Protein AF-A0A672V3F9-F1 (afdb_monomer_lite)

Foldseek 3Di:
DVLVVVLQVVLCVVVDPDPVSSVVSSVVSDPVNSVVVVVVVVVVVVVCPDPVNVVVCVVCVVVVVVVVVVVLLVLQQQWDKAFDPPPPDPQRKIKIWHAHPVNQKIFIAIDSDDDPDGDDSVVGDDIDRVCVVDPVVVVVSDVSVDPPPPPPPPD

Structure (mmCIF, N/CA/C/O backbone):
data_AF-A0A672V3F9-F1
#
_entry.id   AF-A0A672V3F9-F1
#
loop_
_atom_site.group_PDB
_atom_site.id
_atom_site.type_symbol
_atom_site.label_atom_id
_atom_site.label_alt_id
_atom_site.label_comp_id
_atom_site.label_asym_id
_atom_site.label_entity_id
_atom_site.label_seq_id
_atom_site.pdbx_PDB_ins_code
_atom_site.Cartn_x
_atom_site.Cartn_y
_atom_site.Cartn_z
_atom_site.occupancy
_atom_site.B_iso_or_equiv
_atom_site.auth_seq_id
_atom_site.auth_comp_id
_atom_site.auth_asym_id
_atom_site.auth_atom_id
_atom_site.pdbx_PDB_model_num
ATOM 1 N N . MET A 1 1 ? -3.257 -12.502 29.060 1.00 60.56 1 MET A N 1
ATOM 2 C CA . MET A 1 1 ? -2.088 -11.957 28.322 1.00 60.56 1 MET A CA 1
ATOM 3 C C . MET A 1 1 ? -2.409 -11.284 26.977 1.00 60.56 1 MET A C 1
ATOM 5 O O . MET A 1 1 ? -1.539 -10.602 26.452 1.00 60.56 1 MET A O 1
ATOM 9 N N . GLN A 1 2 ? -3.620 -11.400 26.413 1.00 79.81 2 GLN A N 1
ATOM 10 C CA . GLN A 1 2 ? -3.933 -10.863 25.074 1.00 79.81 2 GLN A CA 1
ATOM 11 C C . GLN A 1 2 ? -3.887 -9.326 24.976 1.00 79.81 2 GLN A C 1
ATOM 13 O O . GLN A 1 2 ? -3.399 -8.798 23.985 1.00 79.81 2 GLN A O 1
ATOM 18 N N . VAL A 1 3 ? -4.320 -8.609 26.021 1.00 82.12 3 VAL A N 1
ATOM 19 C CA . VAL A 1 3 ? -4.280 -7.133 26.064 1.00 82.12 3 VAL A CA 1
ATOM 20 C C . VAL A 1 3 ? -2.844 -6.603 26.067 1.00 82.12 3 VAL A C 1
ATOM 22 O O . VAL A 1 3 ? -2.540 -5.667 25.342 1.00 82.12 3 VAL A O 1
ATOM 25 N N . VAL A 1 4 ? -1.936 -7.259 26.797 1.00 85.31 4 VAL A N 1
ATOM 26 C CA . VAL A 1 4 ? -0.509 -6.890 26.830 1.00 85.31 4 VAL A CA 1
ATOM 27 C C . VAL A 1 4 ? 0.146 -7.092 25.467 1.00 85.31 4 VAL A C 1
ATOM 29 O O . VAL A 1 4 ? 0.889 -6.232 25.002 1.00 85.31 4 VAL A O 1
ATOM 32 N N . LYS A 1 5 ? -0.176 -8.199 24.784 1.00 86.62 5 LYS A N 1
ATOM 33 C CA . LYS A 1 5 ? 0.285 -8.431 23.410 1.00 86.62 5 LYS A CA 1
ATOM 34 C C . LYS A 1 5 ? -0.190 -7.317 22.473 1.00 86.62 5 LYS A C 1
ATOM 36 O O . LYS A 1 5 ? 0.595 -6.836 21.668 1.00 86.62 5 LYS A O 1
ATOM 41 N N . GLU A 1 6 ? -1.440 -6.881 22.598 1.00 86.19 6 GLU A N 1
ATOM 42 C CA . GLU A 1 6 ? -1.993 -5.799 21.781 1.00 86.19 6 GLU A CA 1
ATOM 43 C C . GLU A 1 6 ? -1.355 -4.436 22.084 1.00 86.19 6 GLU A C 1
ATOM 45 O O . GLU A 1 6 ? -1.017 -3.710 21.155 1.00 86.19 6 GLU A O 1
ATOM 50 N N . GLN A 1 7 ? -1.118 -4.115 23.359 1.00 87.88 7 GLN A N 1
ATOM 51 C CA . GLN A 1 7 ? -0.395 -2.904 23.763 1.00 87.88 7 GLN A CA 1
ATOM 52 C C . GLN A 1 7 ? 0.994 -2.852 23.119 1.00 87.88 7 GLN A C 1
ATOM 54 O O . GLN A 1 7 ? 1.370 -1.835 22.539 1.00 87.88 7 GLN A O 1
ATOM 59 N N . ILE A 1 8 ? 1.730 -3.966 23.173 1.00 89.25 8 ILE A N 1
ATOM 60 C CA . ILE A 1 8 ? 3.061 -4.082 22.572 1.00 89.25 8 ILE A CA 1
ATOM 61 C C . ILE A 1 8 ? 2.973 -3.968 21.048 1.00 89.25 8 ILE A C 1
ATOM 63 O O . ILE A 1 8 ? 3.687 -3.158 20.471 1.00 89.25 8 ILE A O 1
ATOM 67 N N . MET A 1 9 ? 2.083 -4.721 20.396 1.00 88.69 9 MET A N 1
ATOM 68 C CA . MET A 1 9 ? 1.906 -4.678 18.938 1.00 88.69 9 MET A CA 1
ATOM 69 C C . MET A 1 9 ? 1.588 -3.259 18.451 1.00 88.69 9 MET A C 1
ATOM 71 O O . MET A 1 9 ? 2.289 -2.748 17.582 1.00 88.69 9 MET A O 1
ATOM 75 N N . ARG A 1 10 ? 0.604 -2.582 19.063 1.00 86.25 10 ARG A N 1
ATOM 76 C CA . ARG A 1 10 ? 0.214 -1.208 18.698 1.00 86.25 10 ARG A CA 1
ATOM 77 C C . ARG A 1 10 ? 1.328 -0.191 18.973 1.00 86.25 10 ARG A C 1
ATOM 79 O O . ARG A 1 10 ? 1.495 0.754 18.205 1.00 86.25 10 ARG A O 1
ATOM 86 N N . ALA A 1 11 ? 2.108 -0.373 20.040 1.00 88.56 11 ALA A N 1
ATOM 87 C CA . ALA A 1 11 ? 3.275 0.466 20.313 1.00 88.56 11 ALA A CA 1
ATOM 88 C C . ALA A 1 11 ? 4.433 0.211 19.328 1.00 88.56 11 ALA A C 1
ATOM 90 O O . ALA A 1 11 ? 5.200 1.124 19.033 1.00 88.56 11 ALA A O 1
ATOM 91 N N . LEU A 1 12 ? 4.560 -1.004 18.790 1.00 88.81 12 LEU A N 1
ATOM 92 C CA . LEU A 1 12 ? 5.563 -1.340 17.778 1.00 88.81 12 LEU A CA 1
ATOM 93 C C . LEU A 1 12 ? 5.179 -0.856 16.374 1.00 88.81 12 LEU A C 1
ATOM 95 O O . LEU A 1 12 ? 6.072 -0.533 15.591 1.00 88.81 12 LEU A O 1
ATOM 99 N N . THR A 1 13 ? 3.886 -0.719 16.058 1.00 86.69 13 THR A N 1
ATOM 100 C CA . THR A 1 13 ? 3.421 -0.158 14.774 1.00 86.69 13 THR A CA 1
ATOM 101 C C . THR A 1 13 ? 3.975 1.245 14.519 1.00 86.69 13 THR A C 1
ATOM 103 O O . THR A 1 13 ? 4.237 1.606 13.374 1.00 86.69 13 THR A O 1
ATOM 106 N N . THR A 1 14 ? 4.234 2.029 15.572 1.00 83.88 14 THR A N 1
ATOM 107 C CA . THR A 1 14 ? 4.812 3.375 15.439 1.00 83.88 14 THR A CA 1
ATOM 108 C C . THR A 1 14 ? 6.321 3.383 15.181 1.00 83.88 14 THR A C 1
ATOM 110 O O . THR A 1 14 ? 6.893 4.465 15.115 1.00 83.88 14 THR A O 1
ATOM 113 N N . LYS A 1 15 ? 6.972 2.213 15.056 1.00 85.19 15 LYS A N 1
ATOM 114 C CA . LYS A 1 15 ? 8.421 2.049 14.824 1.00 85.19 15 LYS A CA 1
ATOM 115 C C . LYS A 1 15 ? 9.270 3.002 15.693 1.00 85.19 15 LYS A C 1
ATOM 117 O O . LYS A 1 15 ? 9.968 3.860 15.153 1.00 85.19 15 LYS A O 1
ATOM 122 N N . PRO A 1 16 ? 9.185 2.895 17.034 1.00 86.38 16 PRO A N 1
ATOM 123 C CA . PRO A 1 16 ? 9.878 3.812 17.938 1.00 86.38 16 PRO A CA 1
ATOM 124 C C . PRO A 1 16 ? 11.396 3.749 17.728 1.00 86.38 16 PRO A C 1
ATOM 126 O O . PRO A 1 16 ? 11.967 2.663 17.635 1.00 86.38 16 PRO A O 1
ATOM 129 N N . SER A 1 17 ? 12.054 4.910 17.688 1.00 87.38 17 SER A N 1
ATOM 130 C CA . SER A 1 17 ? 13.506 5.002 17.478 1.00 87.38 17 SER A CA 1
ATOM 131 C C . SER A 1 17 ? 14.317 4.880 18.772 1.00 87.38 17 SER A C 1
ATOM 133 O O . SER A 1 17 ? 15.541 4.775 18.725 1.00 87.38 17 SER A O 1
ATOM 135 N N . SER A 1 18 ? 13.651 4.855 19.932 1.00 91.69 18 SER A N 1
ATOM 136 C CA . SER A 1 18 ? 14.274 4.615 21.235 1.00 91.69 18 SER A CA 1
ATOM 137 C C . SER A 1 18 ? 13.357 3.855 22.198 1.00 91.69 18 SER A C 1
ATOM 139 O O . SER A 1 18 ? 12.128 3.858 22.070 1.00 91.69 18 SER A O 1
ATOM 141 N N . LEU A 1 19 ? 13.960 3.231 23.215 1.00 89.75 19 LEU A N 1
ATOM 142 C CA . LEU A 1 19 ? 13.213 2.551 24.277 1.00 89.75 19 LEU A CA 1
ATOM 143 C C . LEU A 1 19 ? 12.351 3.518 25.098 1.00 89.75 19 LEU A C 1
ATOM 145 O O . LEU A 1 19 ? 11.290 3.121 25.573 1.00 89.75 19 LEU A O 1
ATOM 149 N N . ASP A 1 20 ? 12.761 4.776 25.248 1.00 89.94 20 ASP A N 1
ATOM 150 C CA . ASP A 1 20 ? 11.991 5.762 26.012 1.00 89.94 20 ASP A CA 1
ATOM 151 C C . ASP A 1 20 ? 10.738 6.219 25.262 1.00 89.94 20 ASP A C 1
ATOM 153 O O . ASP A 1 20 ? 9.671 6.338 25.867 1.00 89.94 20 ASP A O 1
ATOM 157 N N . GLN A 1 21 ? 10.814 6.362 23.933 1.00 88.69 21 GLN A N 1
ATOM 158 C CA . GLN A 1 21 ? 9.626 6.585 23.101 1.00 88.69 21 GLN A CA 1
ATOM 159 C C . GLN A 1 21 ? 8.655 5.406 23.193 1.00 88.69 21 GLN A C 1
ATOM 161 O O . GLN A 1 21 ? 7.447 5.601 23.332 1.00 88.69 21 GLN A O 1
ATOM 166 N N . PHE A 1 22 ? 9.178 4.177 23.171 1.00 90.62 22 PHE A N 1
ATOM 167 C CA . PHE A 1 22 ? 8.362 2.976 23.326 1.00 90.62 22 PHE A CA 1
ATOM 168 C C . PHE A 1 22 ? 7.676 2.920 24.699 1.00 90.62 22 PHE A C 1
ATOM 170 O O . PHE A 1 22 ? 6.467 2.702 24.774 1.00 90.62 22 PHE A O 1
ATOM 177 N N . LYS A 1 23 ? 8.410 3.190 25.787 1.00 89.56 23 LYS A N 1
ATOM 178 C CA . LYS A 1 23 ? 7.853 3.254 27.149 1.00 89.56 23 LYS A CA 1
ATOM 179 C C . LYS A 1 23 ? 6.783 4.334 27.279 1.00 89.56 23 LYS A C 1
ATOM 181 O O . L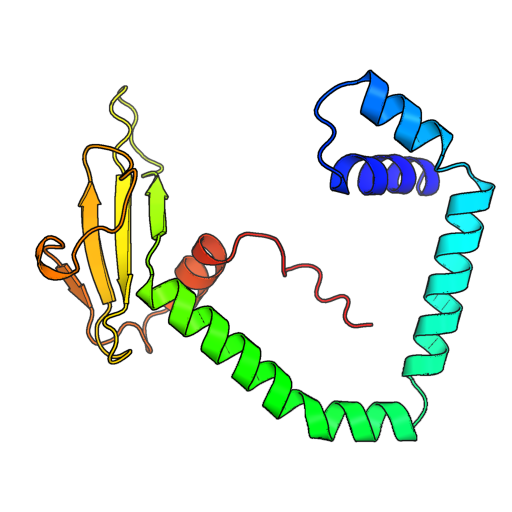YS A 1 23 ? 5.714 4.054 27.813 1.00 89.56 23 LYS A O 1
ATOM 186 N N . SER A 1 24 ? 7.040 5.534 26.756 1.00 88.62 24 SER A N 1
ATOM 187 C CA . SER A 1 24 ? 6.059 6.624 26.743 1.00 88.62 24 SER A CA 1
ATOM 188 C C . SER A 1 24 ? 4.791 6.223 25.980 1.00 88.62 24 SER A C 1
ATOM 190 O O . SER A 1 24 ? 3.673 6.469 26.435 1.00 88.62 24 SER A O 1
ATOM 192 N N . LYS A 1 25 ? 4.930 5.518 24.849 1.00 87.38 25 LYS A N 1
ATOM 193 C CA . LYS A 1 25 ? 3.776 5.024 24.092 1.00 87.38 25 LYS A CA 1
ATOM 194 C C . LYS A 1 25 ? 2.993 3.947 24.846 1.00 87.38 25 LYS A C 1
ATOM 196 O O . LYS A 1 25 ? 1.766 3.996 24.841 1.00 87.38 25 LYS A O 1
ATOM 201 N N . LEU A 1 26 ? 3.676 3.025 25.524 1.00 88.38 26 LEU A N 1
ATOM 202 C CA . LEU A 1 26 ? 3.036 2.009 26.365 1.00 88.38 26 LEU A CA 1
ATOM 203 C C . LEU A 1 26 ? 2.282 2.620 27.550 1.00 88.38 26 LEU A C 1
ATOM 205 O O . LEU A 1 26 ? 1.194 2.154 27.871 1.00 88.38 26 LEU A O 1
ATOM 209 N N . GLN A 1 27 ? 2.817 3.679 28.163 1.00 87.12 27 GLN A N 1
ATOM 210 C CA . GLN A 1 27 ? 2.134 4.405 29.241 1.00 87.12 27 GLN A CA 1
ATOM 211 C C . GLN A 1 27 ? 0.817 5.034 28.765 1.00 87.12 27 GLN A C 1
ATOM 213 O O . GLN A 1 27 ? -0.175 5.000 29.487 1.00 87.12 27 GLN A O 1
ATOM 218 N N . ASN A 1 28 ? 0.793 5.544 27.531 1.00 85.50 28 ASN A N 1
ATOM 219 C CA . ASN A 1 28 ? -0.409 6.110 26.914 1.00 85.50 28 ASN A CA 1
ATOM 220 C C . ASN A 1 28 ? -1.418 5.046 26.439 1.00 85.50 28 ASN A C 1
ATOM 222 O O . ASN A 1 28 ? -2.586 5.357 26.225 1.00 85.50 28 ASN A O 1
ATOM 226 N N . LEU A 1 29 ? -0.996 3.789 26.272 1.00 87.12 29 LEU A N 1
ATOM 227 C CA . LEU A 1 29 ? -1.864 2.656 25.939 1.00 87.12 29 LEU A CA 1
ATOM 228 C C . LEU A 1 29 ? -2.298 1.929 27.213 1.00 87.12 29 LEU A C 1
ATOM 230 O O . LEU A 1 29 ? -2.075 0.728 27.368 1.00 87.12 29 LEU A O 1
ATOM 234 N N . SER A 1 30 ? -2.910 2.663 28.142 1.00 86.31 30 SER A N 1
ATOM 235 C CA . SER A 1 30 ? -3.437 2.097 29.383 1.00 86.31 30 SER A CA 1
ATOM 236 C C . SER A 1 30 ? -4.501 1.021 29.105 1.00 86.31 30 SER A C 1
ATOM 238 O O . SER A 1 30 ? -5.079 0.941 28.018 1.00 86.31 30 SER A O 1
ATOM 240 N N . TYR A 1 31 ? -4.792 0.177 30.099 1.00 85.62 31 TYR A N 1
ATOM 241 C CA . TYR A 1 31 ? -5.827 -0.854 29.965 1.00 85.62 31 TYR A CA 1
ATOM 242 C C . TYR A 1 31 ? -7.191 -0.256 29.577 1.00 85.62 31 TYR A C 1
ATOM 244 O O . TYR A 1 31 ? -7.883 -0.799 28.716 1.00 85.62 31 TYR A O 1
ATOM 252 N N . THR A 1 32 ? -7.558 0.889 30.162 1.00 87.12 32 THR A N 1
ATOM 253 C CA . THR A 1 32 ? -8.809 1.592 29.844 1.00 87.12 32 THR A CA 1
ATOM 254 C C . THR A 1 32 ? -8.811 2.132 28.424 1.00 87.12 32 THR A C 1
ATOM 256 O O . THR A 1 32 ? -9.840 2.078 27.754 1.00 87.12 32 THR A O 1
ATOM 259 N N . GLU A 1 33 ? -7.664 2.594 27.935 1.00 88.38 33 GLU A N 1
ATOM 260 C CA . GLU A 1 33 ? -7.550 3.128 26.583 1.00 88.38 33 GLU A CA 1
ATOM 261 C C . GLU A 1 33 ? -7.662 2.009 25.548 1.00 88.38 33 GLU A C 1
ATOM 263 O O . GLU A 1 33 ? -8.387 2.169 24.569 1.00 88.38 33 GLU A O 1
ATOM 268 N N . ILE A 1 34 ? -7.072 0.836 25.802 1.00 88.00 34 ILE A N 1
ATOM 269 C CA . ILE A 1 34 ? -7.266 -0.342 24.943 1.00 88.00 34 ILE A CA 1
ATOM 270 C C . ILE A 1 34 ? -8.738 -0.771 24.907 1.00 88.00 34 ILE A C 1
ATOM 272 O O . ILE A 1 34 ? -9.259 -1.093 23.840 1.00 88.00 34 ILE A O 1
ATOM 276 N N . LEU A 1 35 ? -9.438 -0.754 26.044 1.00 88.38 35 LEU A N 1
ATOM 277 C CA . LEU A 1 35 ? -10.865 -1.086 26.070 1.00 88.38 35 LEU A CA 1
ATOM 278 C C . LEU A 1 35 ? -11.716 -0.075 25.291 1.00 88.38 35 LEU A C 1
ATOM 280 O O . LEU A 1 35 ? -12.584 -0.495 24.525 1.00 88.38 35 LEU A O 1
ATOM 284 N N . LYS A 1 36 ? -11.447 1.230 25.437 1.00 89.69 36 LYS A N 1
ATOM 285 C CA . LYS A 1 36 ? -12.124 2.287 24.665 1.00 89.69 36 LYS A CA 1
ATOM 286 C C . LYS A 1 36 ? -11.898 2.118 23.167 1.00 89.69 36 LYS A C 1
ATOM 288 O O . LYS A 1 36 ? -12.846 2.218 22.398 1.00 89.69 36 LYS A O 1
ATOM 293 N N . ILE A 1 37 ? -10.663 1.823 22.763 1.00 87.12 37 ILE A N 1
ATOM 294 C CA . ILE A 1 37 ? -10.315 1.586 21.361 1.00 87.12 37 ILE A CA 1
ATOM 295 C C . ILE A 1 37 ? -11.093 0.386 20.815 1.00 87.12 37 ILE A C 1
ATOM 297 O O . ILE A 1 37 ? -11.796 0.535 19.825 1.00 87.12 37 ILE A O 1
ATOM 301 N N . ARG A 1 38 ? -11.078 -0.762 21.503 1.00 88.31 38 ARG A N 1
ATOM 302 C CA . ARG A 1 38 ? -11.837 -1.956 21.085 1.00 88.31 38 ARG A CA 1
ATOM 303 C C . ARG A 1 38 ? -13.347 -1.721 21.027 1.00 88.31 38 ARG A C 1
ATOM 305 O O . ARG A 1 38 ? -14.049 -2.327 20.224 1.00 88.31 38 ARG A O 1
ATOM 312 N N . GLN A 1 39 ? -13.885 -0.906 21.933 1.00 86.44 39 GLN A N 1
ATOM 313 C CA . GLN A 1 39 ? -15.302 -0.550 21.916 1.00 86.44 39 GLN A CA 1
ATOM 314 C C . GLN A 1 39 ? -15.635 0.348 20.721 1.00 86.44 39 GLN A C 1
ATOM 316 O O . GLN A 1 39 ? -16.609 0.075 20.031 1.00 86.44 39 GLN A O 1
ATOM 321 N N . SER A 1 40 ? -14.805 1.358 20.460 1.00 86.69 40 SER A N 1
ATOM 322 C CA . SER A 1 40 ? -14.926 2.235 19.293 1.00 86.69 40 SER A CA 1
ATOM 323 C C . SER A 1 40 ? -14.806 1.456 17.979 1.00 86.69 40 SER A C 1
ATOM 325 O O . SER A 1 40 ? -15.626 1.633 17.086 1.00 86.69 40 SER A O 1
ATOM 327 N N . GLU A 1 41 ? -13.848 0.527 17.887 1.00 85.44 41 GLU A N 1
ATOM 328 C CA . GLU A 1 41 ? -13.670 -0.362 16.732 1.00 85.44 41 GLU A CA 1
ATOM 329 C C . GLU A 1 41 ? -14.935 -1.196 16.470 1.00 85.44 41 GLU A C 1
ATOM 331 O O . GLU A 1 41 ? -15.404 -1.229 15.338 1.00 85.44 41 GLU A O 1
ATOM 336 N N . ARG A 1 42 ? -15.553 -1.778 17.511 1.00 82.94 42 ARG A N 1
ATOM 337 C CA . ARG A 1 42 ? -16.819 -2.523 17.372 1.00 82.94 42 ARG A CA 1
ATOM 338 C C . ARG A 1 42 ? -17.993 -1.645 16.939 1.00 82.94 42 ARG A C 1
ATOM 340 O O . ARG A 1 42 ? -18.739 -2.048 16.057 1.00 82.94 42 ARG A O 1
ATOM 347 N N . MET A 1 43 ? -18.149 -0.464 17.540 1.00 79.50 43 MET A N 1
ATOM 348 C CA . MET A 1 43 ? -19.241 0.454 17.187 1.00 79.50 43 MET A CA 1
ATOM 349 C C . MET A 1 43 ? -19.122 0.936 15.740 1.00 79.50 43 MET A C 1
ATOM 351 O O . MET A 1 43 ? -20.082 0.848 14.984 1.00 79.50 43 MET A O 1
ATOM 355 N N . ASN A 1 44 ? -17.923 1.361 15.333 1.00 78.88 44 ASN A N 1
ATOM 356 C CA . ASN A 1 44 ? -17.669 1.765 13.954 1.00 78.88 44 ASN A CA 1
ATOM 357 C C . ASN A 1 44 ? -17.948 0.614 12.985 1.00 78.88 44 ASN A C 1
ATOM 359 O O . ASN A 1 44 ? -18.565 0.822 11.945 1.00 78.88 44 ASN A O 1
ATOM 363 N N . GLN A 1 45 ? -17.519 -0.603 13.327 1.00 75.25 45 GLN A N 1
ATOM 364 C CA . GLN A 1 45 ? -17.729 -1.768 12.482 1.00 75.25 45 GLN A CA 1
ATOM 365 C C . GLN A 1 45 ? -19.217 -2.062 12.259 1.00 75.25 45 GLN A C 1
ATOM 367 O O . GLN A 1 45 ? -19.603 -2.311 11.121 1.00 75.25 45 GLN A O 1
ATOM 372 N N . GLU A 1 46 ? -20.052 -1.988 13.302 1.00 73.81 46 GLU A N 1
ATOM 373 C CA . GLU A 1 46 ? -21.510 -2.158 13.195 1.00 73.81 46 GLU A CA 1
ATOM 374 C C . GLU A 1 46 ? -22.159 -1.092 12.297 1.00 73.81 46 GLU A C 1
ATOM 376 O O . GLU A 1 46 ? -22.986 -1.434 11.447 1.00 73.81 46 GLU A O 1
ATOM 381 N N . ASP A 1 47 ? -21.732 0.171 12.399 1.00 72.69 47 ASP A N 1
ATOM 382 C CA . ASP A 1 47 ? -22.236 1.258 11.551 1.00 72.69 47 ASP A CA 1
ATOM 383 C C . ASP A 1 47 ? -21.934 1.004 10.061 1.00 72.69 47 ASP A C 1
ATOM 385 O O . ASP A 1 47 ? -22.808 1.175 9.200 1.00 72.69 47 ASP A O 1
ATOM 389 N N . PHE A 1 48 ? -20.736 0.496 9.742 1.00 70.88 48 PHE A N 1
ATOM 390 C CA . PHE A 1 48 ? -20.337 0.158 8.370 1.00 70.88 48 PHE A CA 1
ATOM 391 C C . PHE A 1 48 ? -21.089 -1.039 7.758 1.00 70.88 48 PHE A C 1
ATOM 393 O O . PHE A 1 48 ? -20.991 -1.239 6.543 1.00 70.88 48 PHE A O 1
ATOM 400 N N . GLN A 1 49 ? -21.851 -1.807 8.548 1.00 76.69 49 GLN A N 1
ATOM 401 C CA . GLN A 1 49 ? -22.687 -2.916 8.057 1.00 76.69 49 GLN A CA 1
ATOM 402 C C . GLN A 1 49 ? -24.118 -2.496 7.691 1.00 76.69 49 GLN A C 1
ATOM 404 O O . GLN A 1 49 ? -24.921 -3.326 7.258 1.00 76.69 49 GLN A O 1
ATOM 409 N N . SER A 1 50 ? -24.481 -1.222 7.858 1.00 83.94 50 SER A N 1
ATOM 410 C CA . SER A 1 50 ? -25.808 -0.755 7.456 1.00 83.94 50 SER A CA 1
ATOM 411 C C . SER A 1 50 ? -26.010 -0.864 5.934 1.00 83.94 50 SER A C 1
ATOM 413 O O . SER A 1 50 ? -25.109 -0.585 5.140 1.00 83.94 50 SER A O 1
ATOM 415 N N . ARG A 1 51 ? -27.219 -1.265 5.505 1.00 81.25 51 ARG A N 1
ATOM 416 C CA . ARG A 1 51 ? -27.540 -1.505 4.080 1.00 81.25 51 ARG A CA 1
ATOM 417 C C . ARG A 1 51 ? -27.161 -0.342 3.148 1.00 81.25 51 ARG A C 1
ATOM 419 O O . ARG A 1 51 ? -26.513 -0.612 2.142 1.00 81.25 51 ARG A O 1
ATOM 426 N N . PRO A 1 52 ? -27.468 0.932 3.470 1.00 84.69 52 PRO A N 1
ATOM 427 C CA . PRO A 1 52 ? -27.109 2.048 2.593 1.00 84.69 52 PRO A CA 1
ATOM 428 C C . PRO A 1 52 ? -25.594 2.226 2.435 1.00 84.69 52 PRO A C 1
ATOM 430 O O . PRO A 1 52 ? -25.123 2.615 1.368 1.00 84.69 52 PRO A O 1
ATOM 433 N N . ILE A 1 53 ? -24.820 1.927 3.484 1.00 84.81 53 ILE A N 1
ATOM 434 C CA . ILE A 1 53 ? -23.358 2.020 3.451 1.00 84.81 53 ILE A CA 1
ATOM 435 C C . ILE A 1 53 ? -22.770 0.881 2.616 1.00 84.81 53 ILE A C 1
ATOM 437 O O . ILE A 1 53 ? -21.873 1.124 1.812 1.00 84.81 53 ILE A O 1
ATOM 441 N N . LEU A 1 54 ? -23.296 -0.340 2.741 1.00 86.12 54 LEU A N 1
ATOM 442 C CA . LEU A 1 54 ? -22.860 -1.480 1.931 1.00 86.12 54 LEU A CA 1
ATOM 443 C C . LEU A 1 54 ? -23.136 -1.272 0.435 1.00 86.12 54 LEU A C 1
ATOM 445 O O . LEU A 1 54 ? -22.238 -1.473 -0.380 1.00 86.12 54 LEU A O 1
ATOM 449 N N . GLU A 1 55 ? -24.329 -0.794 0.077 1.00 88.31 55 GLU A N 1
ATOM 450 C CA . GLU A 1 55 ? -24.683 -0.477 -1.316 1.00 88.31 55 GLU A CA 1
ATOM 451 C C . GLU A 1 55 ? -23.781 0.615 -1.909 1.00 88.31 55 GLU A C 1
ATOM 453 O O . GLU A 1 55 ? -23.408 0.569 -3.084 1.00 88.31 55 GLU A O 1
ATOM 458 N N . LEU A 1 56 ? -23.409 1.610 -1.099 1.00 88.88 56 LEU A N 1
ATOM 459 C CA . LEU A 1 56 ? -22.482 2.654 -1.518 1.00 88.88 56 LEU A CA 1
ATOM 460 C C . LEU A 1 56 ? -21.057 2.108 -1.685 1.00 88.88 56 LEU A C 1
ATOM 462 O O . LEU A 1 56 ? -20.393 2.436 -2.669 1.00 88.88 56 LEU A O 1
ATOM 466 N N . LYS A 1 57 ? -20.601 1.246 -0.765 1.00 86.56 57 LYS A N 1
ATOM 467 C CA . LYS A 1 57 ? -19.301 0.569 -0.875 1.00 86.56 57 LYS A CA 1
ATOM 468 C C . LYS A 1 57 ? -19.222 -0.237 -2.164 1.00 86.56 57 LYS A C 1
ATOM 470 O O . LYS A 1 57 ? -18.240 -0.084 -2.874 1.00 86.56 57 LYS A O 1
ATOM 475 N N . GLU A 1 58 ? -20.246 -1.015 -2.509 1.00 87.88 58 GLU A N 1
ATOM 476 C CA . GLU A 1 58 ? -20.257 -1.828 -3.734 1.00 87.88 58 GLU A CA 1
ATOM 477 C C . GLU A 1 58 ? -20.140 -0.972 -5.007 1.00 87.88 58 GLU A C 1
ATOM 479 O O . GLU A 1 58 ? -19.402 -1.318 -5.929 1.00 87.88 58 GLU A O 1
ATOM 484 N N . LYS A 1 59 ? -20.796 0.195 -5.035 1.00 91.44 59 LYS A N 1
ATOM 485 C CA . LYS A 1 59 ? -20.721 1.127 -6.172 1.00 91.44 59 LYS A CA 1
ATOM 486 C C . LYS A 1 59 ? -19.351 1.788 -6.325 1.00 91.44 59 LYS A C 1
ATOM 488 O O . LYS A 1 59 ? -18.900 1.975 -7.451 1.00 91.44 59 LYS A O 1
ATOM 493 N N . ILE A 1 60 ? -18.704 2.152 -5.217 1.00 90.12 60 ILE A N 1
ATOM 494 C CA . ILE A 1 60 ? -17.425 2.889 -5.219 1.00 90.12 60 ILE A CA 1
ATOM 495 C C . ILE A 1 60 ? -16.216 1.934 -5.258 1.00 90.12 60 ILE A C 1
ATOM 497 O O . ILE A 1 60 ? -15.141 2.290 -5.738 1.00 90.12 60 ILE A O 1
ATOM 501 N N . GLN A 1 61 ? -16.376 0.690 -4.800 1.00 87.31 61 GLN A N 1
ATOM 502 C CA . GLN A 1 61 ? -15.331 -0.334 -4.789 1.00 87.31 61 GLN A CA 1
ATOM 503 C C . GLN A 1 61 ? -14.583 -0.501 -6.124 1.00 87.31 61 GLN A C 1
ATOM 505 O O . GLN A 1 61 ? -13.351 -0.536 -6.074 1.00 87.31 61 GLN A O 1
ATOM 510 N N . PRO A 1 62 ? -15.230 -0.583 -7.307 1.00 86.81 62 PRO A N 1
ATOM 511 C CA . PRO A 1 62 ? -14.494 -0.704 -8.566 1.00 86.81 62 PRO A CA 1
ATOM 512 C C . PRO A 1 62 ? -13.604 0.513 -8.854 1.00 86.81 62 PRO A C 1
ATOM 514 O O . PRO A 1 62 ? -12.495 0.345 -9.356 1.00 86.81 62 PRO A O 1
ATOM 517 N N . GLU A 1 63 ? -14.044 1.720 -8.493 1.00 90.38 63 GLU A N 1
ATOM 518 C CA . GLU A 1 63 ? -13.260 2.947 -8.659 1.00 90.38 63 GLU A CA 1
ATOM 519 C C . GLU A 1 63 ? -12.042 2.957 -7.727 1.00 90.38 63 GLU A C 1
ATOM 521 O O . GLU A 1 63 ? -10.924 3.213 -8.173 1.00 90.38 63 GLU A O 1
ATOM 526 N N . ILE A 1 64 ? -12.222 2.584 -6.455 1.00 85.00 64 ILE A N 1
ATOM 527 C CA . ILE A 1 64 ? -11.117 2.453 -5.490 1.00 85.00 64 ILE A CA 1
ATOM 528 C C . ILE A 1 64 ? -10.094 1.421 -5.973 1.00 85.00 64 ILE A C 1
ATOM 530 O O . ILE A 1 64 ? -8.889 1.668 -5.919 1.00 85.00 64 ILE A O 1
ATOM 534 N N . LEU A 1 65 ? -10.555 0.265 -6.457 1.00 79.88 65 LEU A N 1
ATOM 535 C CA . LEU A 1 65 ? -9.669 -0.775 -6.978 1.00 79.88 65 LEU A CA 1
ATOM 536 C C . LEU A 1 65 ? -8.902 -0.303 -8.216 1.00 79.88 65 LEU A C 1
ATOM 538 O O . LEU A 1 65 ? -7.713 -0.605 -8.340 1.00 79.88 65 LEU A O 1
ATOM 542 N N . GLU A 1 66 ? -9.539 0.459 -9.107 1.00 81.00 66 GLU A N 1
ATOM 543 C CA . GLU A 1 66 ? -8.856 1.024 -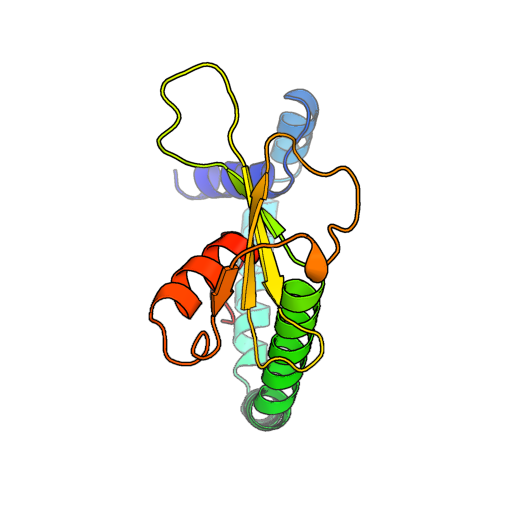10.271 1.00 81.00 66 GLU A CA 1
ATOM 544 C C . GLU A 1 66 ? -7.829 2.086 -9.859 1.00 81.00 66 GLU A C 1
ATOM 546 O O . GLU A 1 66 ? -6.714 2.071 -10.375 1.00 81.00 66 GLU A O 1
ATOM 551 N N . LEU A 1 67 ? -8.131 2.936 -8.874 1.00 85.75 67 LEU A N 1
ATOM 552 C CA . LEU A 1 67 ? -7.171 3.899 -8.320 1.00 85.75 67 LEU A CA 1
ATOM 553 C C . LEU A 1 67 ? -5.961 3.202 -7.689 1.00 85.75 67 LEU A C 1
ATOM 555 O O . LEU A 1 67 ? -4.818 3.577 -7.958 1.00 85.75 67 LEU A O 1
ATOM 559 N N . ILE A 1 68 ? -6.186 2.143 -6.902 1.00 83.31 68 ILE A N 1
ATOM 560 C CA . ILE A 1 68 ? -5.102 1.319 -6.348 1.00 83.31 68 ILE A CA 1
ATOM 561 C C . ILE A 1 68 ? -4.276 0.723 -7.488 1.00 83.31 68 ILE A C 1
ATOM 563 O O . ILE A 1 68 ? -3.049 0.769 -7.467 1.00 83.31 68 ILE A O 1
ATOM 567 N N . LYS A 1 69 ? -4.922 0.176 -8.518 1.00 81.94 69 LYS A N 1
ATOM 568 C CA . LYS A 1 69 ? -4.229 -0.391 -9.677 1.00 81.94 69 LYS A CA 1
ATOM 569 C C . LYS A 1 69 ? -3.397 0.657 -10.419 1.00 81.94 69 LYS A C 1
ATOM 571 O O . LYS A 1 69 ? -2.257 0.360 -10.769 1.00 81.94 69 LYS A O 1
ATOM 576 N N . GLN A 1 70 ? -3.917 1.867 -10.619 1.00 83.00 70 GLN A N 1
ATOM 577 C CA . GLN A 1 70 ? -3.184 2.980 -11.227 1.00 83.00 70 GLN A CA 1
ATOM 578 C C . GLN A 1 70 ? -1.962 3.367 -10.394 1.00 83.00 70 GLN A C 1
ATOM 580 O O . GLN A 1 70 ? -0.856 3.434 -10.926 1.00 83.00 70 GLN A O 1
ATOM 585 N N . GLN A 1 71 ? -2.129 3.531 -9.080 1.00 86.81 71 GLN A N 1
ATOM 586 C CA . GLN A 1 71 ? -1.019 3.815 -8.172 1.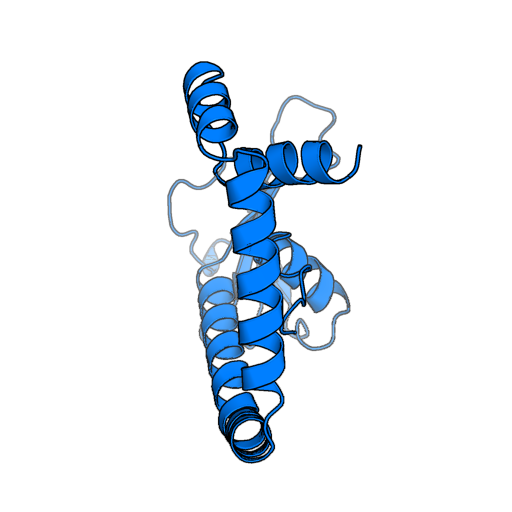00 86.81 71 GLN A CA 1
ATOM 587 C C . GLN A 1 71 ? 0.062 2.723 -8.244 1.00 86.81 71 GLN A C 1
ATOM 589 O O . GLN A 1 71 ? 1.254 3.023 -8.319 1.00 86.81 71 GLN A O 1
ATOM 594 N N . ARG A 1 72 ? -0.342 1.447 -8.260 1.00 82.44 72 ARG A N 1
ATOM 595 C CA . ARG A 1 72 ? 0.587 0.311 -8.353 1.00 82.44 72 ARG A CA 1
ATOM 596 C C . ARG A 1 72 ? 1.320 0.277 -9.687 1.00 82.44 72 ARG A C 1
ATOM 598 O O . ARG A 1 72 ? 2.520 0.030 -9.697 1.00 82.44 72 ARG A O 1
ATOM 605 N N . LEU A 1 73 ? 0.633 0.546 -10.797 1.00 82.62 73 LEU A N 1
ATOM 606 C CA . LEU A 1 73 ? 1.267 0.658 -12.112 1.00 82.62 73 LEU A CA 1
ATOM 607 C C . LEU A 1 73 ? 2.289 1.795 -12.144 1.00 82.62 73 LEU A C 1
ATOM 609 O O . LEU A 1 73 ? 3.402 1.571 -12.609 1.00 82.62 73 LEU A O 1
ATOM 613 N N . ASN A 1 74 ? 1.962 2.959 -11.579 1.00 85.56 74 ASN A N 1
ATOM 614 C CA . ASN A 1 74 ? 2.895 4.084 -11.497 1.00 85.56 74 ASN A CA 1
ATOM 615 C C . ASN A 1 74 ? 4.152 3.709 -10.703 1.00 85.56 74 ASN A C 1
ATOM 617 O O . ASN A 1 74 ? 5.261 3.907 -11.186 1.00 85.56 74 ASN A O 1
ATOM 621 N N . ARG A 1 75 ? 3.991 3.049 -9.550 1.00 84.00 75 ARG A N 1
ATOM 622 C CA . ARG A 1 75 ? 5.122 2.564 -8.745 1.00 84.00 75 ARG A CA 1
ATOM 623 C C . ARG A 1 75 ? 5.968 1.513 -9.470 1.00 84.00 75 ARG A C 1
ATOM 625 O O . ARG A 1 75 ? 7.185 1.480 -9.325 1.00 84.00 75 ARG A O 1
ATOM 632 N N . LEU A 1 76 ? 5.340 0.649 -10.268 1.00 83.50 76 LEU A N 1
ATOM 633 C CA . LEU A 1 76 ? 6.069 -0.286 -11.125 1.00 83.50 76 LEU A CA 1
ATOM 634 C C . LEU A 1 76 ? 6.864 0.451 -12.209 1.00 83.50 76 LEU A C 1
ATOM 636 O O . LEU A 1 76 ? 7.974 0.028 -12.520 1.00 83.50 76 LEU A O 1
ATOM 640 N N . VAL A 1 77 ? 6.319 1.529 -12.782 1.00 84.94 77 VAL A N 1
ATOM 641 C CA . VAL A 1 77 ? 7.003 2.362 -13.787 1.00 84.94 77 VAL A CA 1
ATOM 642 C C . VAL A 1 77 ? 8.188 3.122 -13.188 1.00 84.94 77 VAL A C 1
ATOM 644 O O . VAL A 1 77 ? 9.235 3.192 -13.835 1.00 84.94 77 VAL A O 1
ATOM 647 N N . GLU A 1 78 ? 8.044 3.631 -11.960 1.00 84.44 78 GLU A N 1
ATOM 648 C CA . GLU A 1 78 ? 9.135 4.222 -11.167 1.00 84.44 78 GLU A CA 1
ATOM 649 C C . GLU A 1 78 ? 10.267 3.215 -10.925 1.00 84.44 78 GLU A C 1
ATOM 651 O O . GLU A 1 78 ? 11.437 3.563 -11.053 1.00 84.44 78 GLU A O 1
ATOM 656 N N . GLY A 1 79 ? 9.917 1.955 -10.645 1.00 83.94 79 GLY A N 1
ATOM 657 C CA . GLY A 1 79 ? 10.856 0.849 -10.485 1.00 83.94 79 GLY A CA 1
ATOM 658 C C . GLY A 1 79 ? 11.448 0.716 -9.084 1.00 83.94 79 GLY A C 1
ATOM 659 O O . GLY A 1 79 ? 11.482 1.652 -8.288 1.00 83.94 79 GLY A O 1
ATOM 660 N N . THR A 1 80 ? 11.930 -0.482 -8.766 1.00 83.50 80 THR A N 1
ATOM 661 C CA . THR A 1 80 ? 12.436 -0.831 -7.433 1.00 83.50 80 THR A CA 1
ATOM 662 C C . THR A 1 80 ? 13.728 -1.630 -7.495 1.00 83.50 80 THR A C 1
ATOM 664 O O . THR A 1 80 ? 13.939 -2.457 -8.384 1.00 83.50 80 THR A O 1
ATOM 667 N N . CYS A 1 81 ? 14.577 -1.400 -6.494 1.00 79.25 81 CYS A N 1
ATOM 668 C CA . CYS A 1 81 ? 15.817 -2.130 -6.280 1.00 79.25 81 CYS A CA 1
ATOM 669 C C . CYS A 1 81 ? 15.595 -3.280 -5.290 1.00 79.25 81 CYS A C 1
ATOM 671 O O . CYS A 1 81 ? 15.048 -3.078 -4.206 1.00 79.25 81 CYS A O 1
ATOM 673 N N . PHE A 1 82 ? 16.054 -4.472 -5.648 1.00 79.31 82 PHE A N 1
ATOM 674 C CA . PHE A 1 82 ? 15.938 -5.687 -4.855 1.00 79.31 82 PHE A CA 1
ATOM 675 C C . PHE A 1 82 ? 17.317 -6.233 -4.507 1.00 79.31 82 PHE A C 1
ATOM 677 O O . PHE A 1 82 ? 18.238 -6.233 -5.324 1.00 79.31 82 PHE A O 1
ATOM 684 N N . ARG A 1 83 ? 17.457 -6.769 -3.295 1.00 75.19 83 ARG A N 1
ATOM 685 C CA . ARG A 1 83 ? 18.694 -7.415 -2.842 1.00 75.19 83 ARG A CA 1
ATOM 686 C C . ARG A 1 83 ? 18.676 -8.906 -3.186 1.00 75.19 83 ARG A C 1
ATOM 688 O O . ARG A 1 83 ? 17.698 -9.596 -2.908 1.00 75.19 83 ARG A O 1
ATOM 695 N N . LYS A 1 84 ? 19.766 -9.433 -3.750 1.00 78.12 84 LYS A N 1
ATOM 696 C CA . LYS A 1 84 ? 19.877 -10.854 -4.130 1.00 78.12 84 LYS A CA 1
ATOM 697 C C . LYS A 1 84 ? 20.124 -11.732 -2.892 1.00 78.12 84 LYS A C 1
ATOM 699 O O . LYS A 1 84 ? 21.178 -11.639 -2.267 1.00 78.12 84 LYS A O 1
ATOM 704 N N . LEU A 1 85 ? 19.183 -12.626 -2.564 1.00 66.19 85 LEU A N 1
ATOM 705 C CA . LEU A 1 85 ? 19.182 -13.444 -1.331 1.00 66.19 85 LEU A CA 1
ATOM 706 C C . LEU A 1 85 ? 20.397 -14.392 -1.180 1.00 66.19 85 LEU A C 1
ATOM 708 O O . LEU A 1 85 ? 20.772 -14.748 -0.068 1.00 66.19 85 LEU A O 1
ATOM 712 N N . ASN A 1 86 ? 21.055 -14.777 -2.281 1.00 59.81 86 ASN A N 1
ATOM 713 C CA . ASN A 1 86 ? 22.099 -15.816 -2.301 1.00 59.81 86 ASN A CA 1
ATOM 714 C C . ASN A 1 86 ? 23.557 -15.300 -2.314 1.00 59.81 86 ASN A C 1
ATOM 716 O O . ASN A 1 86 ? 24.479 -16.087 -2.550 1.00 59.81 86 ASN A O 1
ATOM 720 N N . SER A 1 87 ? 23.816 -14.009 -2.070 1.00 55.56 87 SER A N 1
ATOM 721 C CA . SER A 1 87 ? 25.193 -13.481 -2.083 1.00 55.56 87 SER A CA 1
ATOM 722 C C . SER A 1 87 ? 25.960 -13.853 -0.800 1.00 55.56 87 SER A C 1
ATOM 724 O O . SER A 1 87 ? 26.023 -13.093 0.158 1.00 55.56 87 SER A O 1
ATOM 726 N N . ARG A 1 88 ? 26.565 -15.053 -0.757 1.00 56.78 88 ARG A N 1
ATOM 727 C CA . ARG A 1 88 ? 27.418 -15.515 0.369 1.00 56.78 88 ARG A CA 1
ATOM 728 C C . ARG A 1 88 ? 28.749 -14.756 0.508 1.00 56.78 88 ARG A C 1
ATOM 730 O O . ARG A 1 88 ? 29.501 -15.023 1.442 1.00 56.78 88 ARG A O 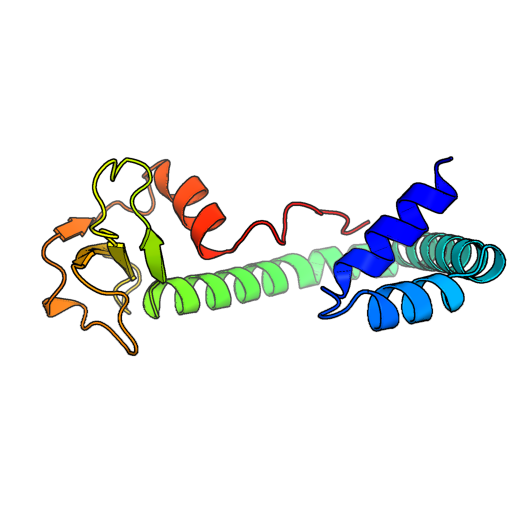1
ATOM 737 N N . ARG A 1 89 ? 29.089 -13.848 -0.413 1.00 53.94 89 ARG A N 1
ATOM 738 C CA . ARG A 1 89 ? 30.299 -13.009 -0.347 1.00 53.94 89 ARG A CA 1
ATOM 739 C C . ARG A 1 89 ? 29.886 -11.547 -0.187 1.00 53.94 89 ARG A C 1
ATOM 741 O O . ARG A 1 89 ? 28.856 -11.164 -0.717 1.00 53.94 89 ARG A O 1
ATOM 748 N N . ARG A 1 90 ? 30.715 -10.752 0.502 1.00 54.50 90 ARG A N 1
ATOM 749 C CA . ARG A 1 90 ? 30.554 -9.324 0.880 1.00 54.50 90 ARG A CA 1
ATOM 750 C C . ARG A 1 90 ? 30.275 -8.309 -0.260 1.00 54.50 90 ARG A C 1
ATOM 752 O O . ARG A 1 90 ? 30.522 -7.126 -0.080 1.00 54.50 90 ARG A O 1
ATOM 759 N N . GLN A 1 91 ? 29.804 -8.735 -1.426 1.00 58.19 91 GLN A N 1
ATOM 760 C CA . GLN A 1 91 ? 29.270 -7.849 -2.454 1.00 58.19 91 GLN A CA 1
ATOM 761 C C . GLN A 1 91 ? 27.748 -7.928 -2.373 1.00 58.19 91 GLN A C 1
ATOM 763 O O . GLN A 1 91 ? 27.152 -8.956 -2.718 1.00 58.19 91 GLN A O 1
ATOM 768 N N . ASP A 1 92 ? 27.129 -6.864 -1.870 1.00 57.22 92 ASP A N 1
ATOM 769 C CA . ASP A 1 92 ? 25.688 -6.676 -1.964 1.00 57.22 92 ASP A CA 1
ATOM 770 C C . ASP A 1 92 ? 25.328 -6.494 -3.436 1.00 57.22 92 ASP A C 1
ATOM 772 O O . ASP A 1 92 ? 25.411 -5.405 -3.988 1.00 57.22 92 ASP A O 1
ATOM 776 N N . LYS A 1 93 ? 24.994 -7.607 -4.093 1.00 70.75 93 LYS A N 1
ATOM 777 C CA . LYS A 1 93 ? 24.504 -7.592 -5.467 1.00 70.75 93 LYS A CA 1
ATOM 778 C C . LYS A 1 93 ? 23.028 -7.247 -5.432 1.00 70.75 93 LYS A C 1
ATOM 780 O O . LYS A 1 93 ? 22.226 -7.981 -4.838 1.00 70.75 93 LYS A O 1
ATOM 785 N N . PHE A 1 94 ? 22.689 -6.140 -6.065 1.00 76.50 94 PHE A N 1
ATOM 786 C CA . PHE A 1 94 ? 21.317 -5.725 -6.256 1.00 76.50 94 PHE A CA 1
ATOM 787 C C . PHE A 1 94 ? 20.866 -6.096 -7.663 1.00 76.50 94 PHE A C 1
ATOM 789 O O . PHE A 1 94 ? 21.675 -6.354 -8.550 1.00 76.50 94 PHE A O 1
ATOM 796 N N . TRP A 1 95 ? 19.562 -6.146 -7.868 1.00 80.00 95 TRP A N 1
ATOM 797 C CA . TRP A 1 95 ? 18.981 -6.119 -9.198 1.00 80.00 95 TRP A CA 1
ATOM 798 C C . TRP A 1 95 ? 17.819 -5.141 -9.184 1.00 80.00 95 TRP A C 1
ATOM 800 O O . TRP A 1 95 ? 17.164 -4.944 -8.161 1.00 80.00 95 TRP A O 1
ATOM 810 N N . TYR A 1 96 ? 17.604 -4.471 -10.300 1.00 80.75 96 TYR A N 1
ATOM 811 C CA . TYR A 1 96 ? 16.610 -3.422 -10.418 1.00 80.75 96 TYR A CA 1
ATOM 812 C C . TYR A 1 96 ? 15.611 -3.778 -11.495 1.00 80.75 96 TYR A C 1
ATOM 814 O O . TYR A 1 96 ? 15.968 -4.360 -12.518 1.00 80.75 96 TYR A O 1
ATOM 822 N N . CYS A 1 97 ? 14.355 -3.432 -11.244 1.00 83.88 97 CYS A N 1
ATOM 823 C CA . CYS A 1 97 ? 13.247 -3.742 -12.122 1.00 83.88 97 CYS A CA 1
ATOM 824 C C . CYS A 1 97 ? 12.331 -2.529 -12.240 1.00 83.88 97 CYS A C 1
ATOM 826 O O . CYS A 1 97 ? 11.917 -1.966 -11.229 1.00 83.88 97 CYS A O 1
ATOM 828 N N . ARG A 1 98 ? 11.964 -2.169 -13.469 1.00 83.62 98 ARG A N 1
ATOM 829 C CA . ARG A 1 98 ? 10.986 -1.118 -13.763 1.00 83.62 98 ARG A CA 1
ATOM 830 C C . ARG A 1 98 ? 10.095 -1.507 -14.928 1.00 83.62 98 ARG A C 1
ATOM 832 O O . ARG A 1 98 ? 10.512 -2.187 -15.862 1.00 83.62 98 ARG A O 1
ATOM 839 N N . LEU A 1 99 ? 8.862 -1.043 -14.902 1.00 85.31 99 LEU A N 1
ATOM 840 C CA . LEU A 1 99 ? 7.906 -1.215 -15.980 1.00 85.31 99 LEU A CA 1
ATOM 841 C C . LEU A 1 99 ? 8.080 -0.084 -17.001 1.00 85.31 99 LEU A C 1
ATOM 843 O O . LEU A 1 99 ? 8.306 1.073 -16.656 1.00 85.31 99 LEU A O 1
ATOM 847 N N . SER A 1 100 ? 7.988 -0.408 -18.285 1.00 82.81 100 SER A N 1
ATOM 848 C CA . SER A 1 100 ? 7.944 0.605 -19.337 1.00 82.81 100 SER A CA 1
ATOM 849 C C . SER A 1 100 ? 6.707 1.496 -19.142 1.00 82.81 100 SER A C 1
ATOM 851 O O . SER A 1 100 ? 5.652 0.967 -18.779 1.00 82.81 100 SER A O 1
ATOM 853 N N . PRO A 1 101 ? 6.767 2.810 -19.442 1.00 84.62 101 PRO A N 1
ATOM 854 C CA . PRO A 1 101 ? 5.613 3.712 -19.317 1.00 84.62 101 PRO A CA 1
ATOM 855 C C . PRO A 1 101 ? 4.370 3.264 -20.103 1.00 84.62 101 PRO A C 1
ATOM 857 O O . PRO A 1 101 ? 3.253 3.679 -19.817 1.00 84.62 101 PRO A O 1
ATOM 860 N N . ASN A 1 102 ? 4.543 2.390 -21.099 1.00 83.19 102 ASN A N 1
ATOM 861 C CA . ASN A 1 102 ? 3.440 1.796 -21.855 1.00 83.19 102 ASN A CA 1
ATOM 862 C C . ASN A 1 102 ? 2.748 0.614 -21.136 1.00 83.19 102 ASN A C 1
ATOM 864 O O . ASN A 1 102 ? 1.780 0.067 -21.664 1.00 83.19 102 ASN A O 1
ATOM 868 N N . HIS A 1 103 ? 3.242 0.198 -19.966 1.00 79.94 103 HIS A N 1
ATOM 869 C CA . HIS A 1 103 ? 2.780 -0.943 -19.167 1.00 79.94 103 HIS A CA 1
ATOM 870 C C . HIS A 1 103 ? 2.814 -2.305 -19.886 1.00 79.94 103 HIS A C 1
ATOM 872 O O . HIS A 1 103 ? 2.057 -3.219 -19.523 1.00 79.94 103 HIS A O 1
ATOM 878 N N . LYS A 1 104 ? 3.657 -2.444 -20.919 1.00 79.62 104 LYS A N 1
ATOM 879 C CA . LYS A 1 104 ? 3.768 -3.656 -21.752 1.00 79.62 104 LYS A CA 1
ATOM 880 C C . LYS A 1 104 ? 5.030 -4.458 -21.482 1.00 79.62 104 LYS A C 1
ATOM 882 O O . LYS A 1 104 ? 4.978 -5.677 -21.560 1.00 79.62 104 LYS A O 1
ATOM 887 N N . VAL A 1 105 ? 6.133 -3.795 -21.154 1.00 80.69 105 VAL A N 1
ATOM 888 C CA . VAL A 1 105 ? 7.442 -4.448 -21.029 1.00 80.69 105 VAL A CA 1
ATOM 889 C C . VAL A 1 105 ? 8.032 -4.158 -19.665 1.00 80.69 105 VAL A C 1
ATOM 891 O O . VAL A 1 105 ? 8.147 -2.997 -19.285 1.00 80.69 105 VAL A O 1
ATOM 894 N N . LEU A 1 106 ? 8.406 -5.203 -18.937 1.00 83.56 106 LEU A N 1
ATOM 895 C CA . LEU A 1 106 ? 9.164 -5.091 -17.698 1.00 83.56 106 LEU A CA 1
ATOM 896 C C . LEU A 1 106 ? 10.658 -5.139 -18.033 1.00 83.56 106 LEU A C 1
ATOM 898 O O . LEU A 1 106 ? 11.108 -6.086 -18.673 1.00 83.56 106 LEU A O 1
ATOM 902 N N . HIS A 1 107 ? 11.404 -4.123 -17.628 1.00 83.56 107 HIS A N 1
ATOM 903 C CA . HIS A 1 107 ? 12.847 -4.022 -17.804 1.00 83.56 107 HIS A CA 1
ATOM 904 C C . HIS A 1 107 ? 13.533 -4.371 -16.489 1.00 83.56 107 HIS A C 1
ATOM 906 O O . HIS A 1 107 ? 13.168 -3.813 -15.452 1.00 83.56 107 HIS A O 1
ATOM 912 N N . TYR A 1 108 ? 14.525 -5.256 -16.519 1.00 82.75 108 TYR A N 1
ATOM 913 C CA . TYR A 1 108 ? 15.300 -5.597 -15.331 1.00 82.75 108 TYR A CA 1
ATOM 914 C C . TYR A 1 108 ? 16.787 -5.793 -15.644 1.00 82.75 108 TYR A C 1
ATOM 916 O O . TYR A 1 108 ? 17.182 -5.967 -16.796 1.00 82.75 108 TYR A O 1
ATOM 924 N N . GLY A 1 109 ? 17.625 -5.710 -14.614 1.00 81.50 109 GLY A N 1
ATOM 925 C CA . GLY A 1 109 ? 19.069 -5.892 -14.737 1.00 81.50 109 GLY A CA 1
ATOM 926 C C . GLY A 1 109 ? 19.763 -5.951 -13.379 1.00 81.50 109 GLY A C 1
ATOM 927 O O . GLY A 1 109 ? 19.249 -5.426 -12.390 1.00 81.50 109 GLY A O 1
ATOM 928 N N . ASP A 1 110 ? 20.923 -6.605 -13.327 1.00 79.50 110 ASP A N 1
ATOM 929 C CA . ASP A 1 110 ? 21.783 -6.609 -12.140 1.00 79.50 110 ASP A CA 1
ATOM 930 C C . ASP A 1 110 ? 22.413 -5.206 -11.945 1.00 79.50 110 ASP A C 1
ATOM 932 O O . ASP A 1 110 ? 22.802 -4.542 -12.907 1.00 79.50 110 ASP A O 1
ATOM 936 N N . LEU A 1 111 ? 22.519 -4.756 -10.693 1.00 71.25 111 LEU A N 1
ATOM 937 C CA . LEU A 1 111 ? 23.194 -3.523 -10.282 1.00 71.25 111 LEU A CA 1
ATOM 938 C C . LEU A 1 111 ? 24.309 -3.843 -9.280 1.00 71.25 111 LEU A C 1
ATOM 940 O O . LEU A 1 111 ? 24.118 -4.614 -8.334 1.00 71.25 111 LEU A O 1
ATOM 944 N N . GLU A 1 112 ? 25.475 -3.222 -9.469 1.00 62.69 112 GLU A N 1
ATOM 945 C CA . GLU A 1 112 ? 26.613 -3.371 -8.550 1.00 62.69 112 GLU A CA 1
ATOM 946 C C . GLU A 1 112 ? 26.489 -2.497 -7.290 1.00 62.69 112 GLU A C 1
ATOM 948 O O . GLU A 1 112 ? 27.057 -2.844 -6.258 1.00 62.69 112 GLU A O 1
ATOM 953 N N . GLU A 1 113 ? 25.703 -1.414 -7.340 1.00 64.25 113 GLU A N 1
ATOM 954 C CA . GLU A 1 113 ? 25.464 -0.496 -6.219 1.00 64.25 113 GLU A CA 1
ATOM 955 C C . GLU A 1 113 ? 23.974 -0.126 -6.121 1.00 64.25 113 GLU A C 1
ATOM 957 O O . GLU A 1 113 ? 23.257 -0.111 -7.125 1.00 64.25 113 GLU A O 1
ATOM 962 N N . SER A 1 114 ? 23.482 0.155 -4.907 1.00 58.81 114 SER A N 1
ATOM 963 C CA . SER A 1 114 ? 22.114 0.645 -4.714 1.00 58.81 114 SER A CA 1
ATOM 964 C C . SER A 1 114 ? 21.976 2.028 -5.363 1.00 58.81 114 SER A C 1
ATOM 966 O O . SER A 1 114 ? 22.646 2.960 -4.911 1.00 58.81 114 SER A O 1
ATOM 968 N N . PRO A 1 115 ? 21.124 2.203 -6.384 1.00 58.00 115 PRO A N 1
ATOM 969 C CA . PRO A 1 115 ? 21.057 3.464 -7.103 1.00 58.00 115 PRO A CA 1
ATOM 970 C C . PRO A 1 115 ? 20.467 4.543 -6.186 1.00 58.00 115 PRO A C 1
ATOM 972 O O . PRO A 1 115 ? 19.369 4.374 -5.658 1.00 58.00 115 PRO A O 1
ATOM 975 N N . GLN A 1 116 ? 21.175 5.663 -5.996 1.00 54.53 116 GLN A N 1
ATOM 976 C CA . GLN A 1 116 ? 20.643 6.838 -5.285 1.00 54.53 116 GLN A CA 1
ATOM 977 C C . GLN A 1 116 ? 19.699 7.698 -6.161 1.00 54.53 116 GLN A C 1
ATOM 979 O O . GLN A 1 116 ? 19.365 8.820 -5.784 1.00 54.53 116 GLN A O 1
ATOM 984 N N . GLY A 1 117 ? 19.260 7.199 -7.324 1.00 60.28 117 GLY A N 1
ATOM 985 C CA . GLY A 1 117 ? 18.420 7.927 -8.280 1.00 60.28 117 GLY A CA 1
ATOM 986 C C . GLY A 1 117 ? 17.732 7.023 -9.309 1.00 60.28 117 GLY A C 1
ATOM 987 O O . GLY A 1 117 ? 17.806 5.797 -9.225 1.00 60.28 117 GLY A O 1
ATOM 988 N N . GLU A 1 118 ? 17.047 7.631 -10.279 1.00 55.16 118 GLU A N 1
ATOM 989 C CA . GLU A 1 118 ? 16.318 6.911 -11.330 1.00 55.16 118 GLU A CA 1
ATOM 990 C C . GLU A 1 118 ? 17.279 6.171 -12.271 1.00 55.16 118 GLU A C 1
ATOM 992 O O . GLU A 1 118 ? 18.127 6.782 -12.921 1.00 55.16 118 GLU A O 1
ATOM 997 N N . VAL A 1 119 ? 17.131 4.848 -12.376 1.00 61.34 119 VAL A N 1
ATOM 998 C CA . VAL A 1 119 ? 17.894 4.035 -13.333 1.00 61.34 119 VAL A CA 1
ATOM 999 C C . VAL A 1 119 ? 17.165 4.057 -14.684 1.00 61.34 119 VAL A C 1
ATOM 1001 O O . VAL A 1 119 ? 16.010 3.609 -14.757 1.00 61.34 119 VAL A O 1
ATOM 1004 N N . PRO A 1 120 ? 17.784 4.562 -15.770 1.00 64.69 120 PRO A N 1
ATOM 1005 C CA . PRO A 1 120 ? 17.165 4.583 -17.095 1.00 64.69 120 PRO A CA 1
ATOM 1006 C C . PRO A 1 120 ? 16.739 3.182 -17.562 1.00 64.69 120 PRO A C 1
ATOM 1008 O O . PRO A 1 120 ? 17.442 2.200 -17.346 1.00 64.69 120 PRO A O 1
ATOM 1011 N N . HIS A 1 121 ? 15.595 3.056 -18.244 1.00 57.66 121 HIS A N 1
ATOM 1012 C CA . HIS A 1 121 ? 15.144 1.745 -18.746 1.00 57.66 121 HIS A CA 1
ATOM 1013 C C . HIS A 1 121 ? 16.064 1.156 -19.825 1.00 57.66 121 HIS A C 1
ATOM 1015 O O . HIS A 1 121 ? 16.022 -0.050 -20.058 1.00 57.66 121 HIS A O 1
ATOM 1021 N N . ASP A 1 122 ? 16.868 1.993 -20.486 1.00 60.97 122 ASP A N 1
ATOM 1022 C CA . ASP A 1 122 ? 17.790 1.588 -21.553 1.00 60.97 122 ASP A CA 1
ATOM 1023 C C . ASP A 1 122 ? 19.097 0.988 -21.028 1.00 60.97 122 ASP A C 1
ATOM 1025 O O . ASP A 1 122 ? 19.771 0.273 -21.763 1.00 60.97 122 ASP A O 1
ATOM 1029 N N . SER A 1 123 ? 19.445 1.221 -19.757 1.00 64.62 123 SER A N 1
ATOM 1030 C CA . SER A 1 123 ? 20.604 0.579 -19.124 1.00 64.62 123 SER A CA 1
ATOM 1031 C C . SER A 1 123 ? 20.292 -0.821 -18.586 1.00 64.62 123 SER A C 1
ATOM 1033 O O . SER A 1 123 ? 21.207 -1.546 -18.201 1.00 64.62 123 SER A O 1
ATOM 1035 N N . LEU A 1 124 ? 19.012 -1.206 -18.542 1.00 68.25 124 LEU A N 1
ATOM 1036 C CA . LEU A 1 124 ? 18.563 -2.520 -18.087 1.00 68.25 124 LEU A CA 1
ATOM 1037 C C . LEU A 1 124 ? 18.554 -3.489 -19.270 1.00 68.25 124 LEU A C 1
ATOM 1039 O O . LEU A 1 124 ? 17.865 -3.271 -20.269 1.00 68.25 124 LEU A O 1
ATOM 1043 N N . GLN A 1 125 ? 19.371 -4.534 -19.157 1.00 64.94 125 GLN A N 1
ATOM 1044 C CA . GLN A 1 125 ? 19.728 -5.412 -20.271 1.00 64.94 125 GLN A CA 1
ATOM 1045 C C . GLN A 1 125 ? 18.591 -6.356 -20.676 1.00 64.94 125 GLN A C 1
ATOM 1047 O O . GLN A 1 125 ? 18.464 -6.679 -21.858 1.00 64.94 125 GLN A O 1
ATOM 1052 N N . ASP A 1 126 ? 17.729 -6.740 -19.732 1.00 74.94 126 ASP A N 1
ATOM 1053 C CA . ASP A 1 126 ? 16.707 -7.753 -19.958 1.00 74.94 126 ASP A CA 1
ATOM 1054 C C . ASP A 1 126 ? 15.291 -7.167 -20.022 1.00 74.94 126 ASP A C 1
ATOM 1056 O O . ASP A 1 126 ? 14.940 -6.204 -19.332 1.00 74.94 126 ASP A O 1
ATOM 1060 N N . LYS A 1 127 ? 14.449 -7.775 -20.870 1.00 78.12 127 LYS A N 1
ATOM 1061 C CA . LYS A 1 127 ? 13.066 -7.350 -21.130 1.00 78.12 127 LYS A CA 1
ATOM 1062 C C . LYS A 1 127 ? 12.107 -8.534 -21.051 1.00 78.12 127 LYS A C 1
ATOM 1064 O O . LYS A 1 127 ? 12.277 -9.525 -21.755 1.00 78.12 127 LYS A O 1
ATOM 1069 N N . CYS A 1 128 ? 11.047 -8.402 -20.259 1.00 75.25 128 CYS A N 1
ATOM 1070 C CA . CYS A 1 128 ? 9.948 -9.362 -20.190 1.00 75.25 128 CYS A CA 1
ATOM 1071 C C . CYS A 1 128 ? 8.661 -8.747 -20.761 1.00 75.25 128 CYS A C 1
ATOM 1073 O O . CYS A 1 128 ? 8.069 -7.841 -20.170 1.00 75.25 128 CYS A O 1
ATOM 1075 N N . ASN A 1 129 ? 8.216 -9.259 -21.912 1.00 65.69 129 ASN A N 1
ATOM 1076 C CA . ASN A 1 129 ? 7.001 -8.795 -22.598 1.00 65.69 129 ASN A CA 1
ATOM 1077 C C . ASN A 1 129 ? 5.713 -9.440 -22.052 1.00 65.69 129 ASN A C 1
ATOM 1079 O O . ASN A 1 129 ? 4.638 -8.872 -22.217 1.00 65.69 129 ASN A O 1
ATOM 1083 N N . ASP A 1 130 ? 5.810 -10.603 -21.396 1.00 64.75 130 ASP A N 1
ATOM 1084 C CA . ASP A 1 130 ? 4.656 -11.351 -20.865 1.00 64.75 130 ASP A CA 1
ATOM 1085 C C . ASP A 1 130 ? 4.590 -11.329 -19.328 1.00 64.75 130 ASP A C 1
ATOM 1087 O O . ASP A 1 130 ? 4.181 -12.276 -18.659 1.00 64.75 130 ASP A O 1
ATOM 1091 N N . TRP A 1 131 ? 5.007 -10.215 -18.724 1.00 62.66 131 TRP A N 1
ATOM 1092 C CA . TRP A 1 131 ? 4.973 -10.043 -17.268 1.00 62.66 131 TRP A CA 1
ATOM 1093 C C . TRP A 1 131 ? 3.545 -10.098 -16.689 1.00 62.66 131 TRP A C 1
ATOM 1095 O O . TRP A 1 131 ? 3.384 -10.340 -15.497 1.00 62.66 131 TRP A O 1
ATOM 1105 N N . ARG A 1 132 ? 2.511 -9.908 -17.528 1.00 56.69 132 ARG A N 1
ATOM 1106 C CA . ARG A 1 132 ? 1.091 -9.977 -17.139 1.00 56.69 132 ARG A CA 1
ATOM 1107 C C . ARG A 1 132 ? 0.532 -11.391 -16.987 1.00 56.69 132 ARG A C 1
ATOM 1109 O O . ARG A 1 132 ? -0.562 -11.544 -16.456 1.00 56.69 132 ARG A O 1
ATOM 1116 N N . ARG A 1 133 ? 1.234 -12.401 -17.496 1.00 53.56 133 ARG A N 1
ATOM 1117 C CA . ARG A 1 133 ? 0.801 -13.807 -17.478 1.00 53.56 133 ARG A CA 1
ATOM 1118 C C . ARG A 1 133 ? 1.716 -14.682 -16.623 1.00 53.56 133 ARG A C 1
ATOM 1120 O O . ARG A 1 133 ? 1.466 -15.873 -16.461 1.00 53.56 133 ARG A O 1
ATOM 1127 N N . ASN A 1 134 ? 2.768 -14.078 -16.072 1.00 48.44 134 ASN A N 1
ATOM 1128 C CA . ASN A 1 134 ? 3.787 -14.744 -15.285 1.00 48.44 134 ASN A CA 1
ATOM 1129 C C . ASN A 1 134 ? 3.387 -14.823 -13.797 1.00 48.44 134 ASN A C 1
ATOM 1131 O O . ASN A 1 134 ? 3.032 -13.798 -13.218 1.00 48.44 134 ASN A O 1
ATOM 1135 N N . PRO A 1 135 ? 3.523 -15.989 -13.134 1.00 44.84 135 PRO A N 1
ATOM 1136 C CA . PRO A 1 135 ? 3.263 -16.155 -11.694 1.00 44.84 135 PRO A CA 1
ATOM 1137 C C . PRO A 1 135 ? 4.065 -15.196 -10.800 1.00 44.84 135 PRO A C 1
ATOM 1139 O O . PRO A 1 135 ? 3.599 -14.789 -9.738 1.00 44.84 135 PRO A O 1
ATOM 1142 N N . TRP A 1 136 ? 5.236 -14.762 -11.279 1.00 44.12 136 TRP A N 1
ATOM 1143 C CA . TRP A 1 136 ? 6.085 -13.735 -10.669 1.00 44.12 136 TRP A CA 1
ATOM 1144 C C . TRP A 1 136 ? 5.370 -12.407 -10.426 1.00 44.12 136 TRP A C 1
ATOM 1146 O O . TRP A 1 136 ? 5.814 -11.621 -9.601 1.00 44.12 136 TRP A O 1
ATOM 1156 N N . GLN A 1 137 ? 4.265 -12.137 -11.123 1.00 51.56 137 GLN A N 1
ATOM 1157 C CA . GLN A 1 137 ? 3.503 -10.911 -10.948 1.00 51.56 137 GLN A CA 1
ATOM 1158 C C . GLN A 1 137 ? 2.959 -10.780 -9.526 1.00 51.56 137 GLN A C 1
ATOM 1160 O O . GLN A 1 137 ? 2.868 -9.657 -9.053 1.00 51.56 137 GLN A O 1
ATOM 1165 N N . ALA A 1 138 ? 2.650 -11.891 -8.845 1.00 46.81 138 ALA A N 1
ATOM 1166 C CA . ALA A 1 138 ? 2.193 -11.884 -7.458 1.00 46.81 138 ALA A CA 1
ATOM 1167 C C . ALA A 1 138 ? 3.351 -11.658 -6.477 1.00 46.81 138 ALA A C 1
ATOM 1169 O O . ALA A 1 138 ? 3.236 -10.789 -5.623 1.00 46.81 138 ALA A O 1
ATOM 1170 N N . GLU A 1 139 ? 4.472 -12.369 -6.636 1.00 44.81 139 GLU A N 1
ATOM 1171 C CA . GLU A 1 139 ? 5.651 -12.245 -5.761 1.00 44.81 139 GLU A CA 1
ATOM 1172 C C . GLU A 1 139 ? 6.352 -10.893 -5.923 1.00 44.81 139 GLU A C 1
ATOM 1174 O O . GLU A 1 139 ? 6.620 -10.214 -4.940 1.00 44.81 139 GLU A O 1
ATOM 1179 N N . VAL A 1 140 ? 6.555 -10.433 -7.162 1.00 53.00 140 VAL A N 1
ATOM 1180 C CA . VAL A 1 140 ? 7.109 -9.104 -7.449 1.00 53.00 140 VAL A CA 1
ATOM 1181 C C . VAL A 1 140 ? 6.120 -8.016 -7.026 1.00 53.00 140 VAL A C 1
ATOM 1183 O O . VAL A 1 140 ? 6.548 -7.007 -6.481 1.00 53.00 140 VAL A O 1
ATOM 1186 N N . PHE A 1 141 ? 4.797 -8.199 -7.167 1.00 51.03 141 PHE A N 1
ATOM 1187 C CA . PHE A 1 141 ? 3.848 -7.275 -6.528 1.00 51.03 141 PHE A CA 1
ATOM 1188 C C . PHE A 1 141 ? 4.018 -7.252 -5.018 1.00 51.03 141 PHE A C 1
ATOM 1190 O O . PHE A 1 141 ? 3.922 -6.181 -4.436 1.00 51.03 141 PHE A O 1
ATOM 1197 N N . PHE A 1 142 ? 4.174 -8.409 -4.388 1.00 49.6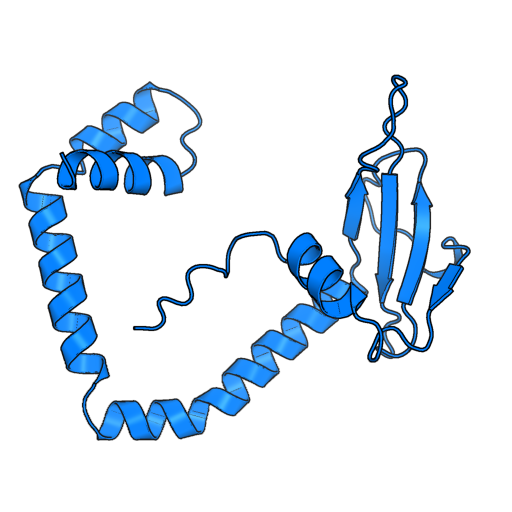2 142 PHE A N 1
ATOM 1198 C CA . PHE A 1 142 ? 4.220 -8.534 -2.941 1.00 49.62 142 PHE A CA 1
ATOM 1199 C C . PHE A 1 142 ? 5.498 -7.898 -2.378 1.00 49.62 142 PHE A C 1
ATOM 1201 O O . PHE A 1 142 ? 5.429 -7.093 -1.448 1.00 49.62 142 PHE A O 1
ATOM 1208 N N . ASP A 1 143 ? 6.637 -8.130 -3.031 1.00 53.53 143 ASP A N 1
ATOM 1209 C CA . ASP A 1 143 ? 7.929 -7.559 -2.649 1.00 53.53 143 ASP A CA 1
ATOM 1210 C C . ASP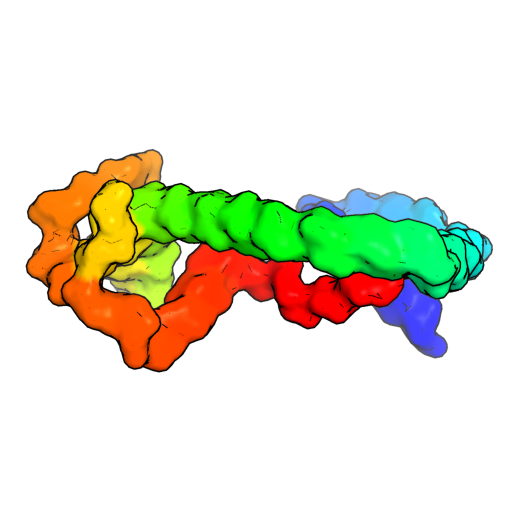 A 1 143 ? 8.039 -6.058 -2.976 1.00 53.53 143 ASP A C 1
ATOM 1212 O O . ASP A 1 143 ? 8.560 -5.293 -2.164 1.00 53.53 143 ASP A O 1
ATOM 1216 N N . ILE A 1 144 ? 7.501 -5.587 -4.113 1.00 52.09 144 ILE A N 1
ATOM 1217 C CA . ILE A 1 144 ? 7.473 -4.145 -4.464 1.00 52.09 144 ILE A CA 1
ATOM 1218 C C . ILE A 1 144 ? 6.556 -3.359 -3.531 1.00 52.09 144 ILE A C 1
ATOM 1220 O O . ILE A 1 144 ? 6.807 -2.186 -3.234 1.00 52.09 144 ILE A O 1
ATOM 1224 N N . MET A 1 145 ? 5.476 -3.989 -3.078 1.00 47.47 145 MET A N 1
ATOM 1225 C CA . MET A 1 145 ? 4.449 -3.335 -2.272 1.00 47.47 145 MET A CA 1
ATOM 1226 C C . MET A 1 145 ? 4.743 -3.375 -0.779 1.00 47.47 145 MET A C 1
ATOM 1228 O O . MET A 1 145 ? 4.152 -2.587 -0.039 1.00 47.47 145 MET A O 1
ATOM 1232 N N . GLY A 1 146 ? 5.678 -4.221 -0.344 1.00 41.75 146 GLY A N 1
ATOM 1233 C CA . GLY A 1 146 ? 5.935 -4.466 1.065 1.00 41.75 146 GLY A CA 1
ATOM 1234 C C . GLY A 1 146 ? 4.769 -5.190 1.745 1.00 41.75 146 GLY A C 1
ATOM 1235 O O . GLY A 1 146 ? 3.611 -5.107 1.336 1.00 41.75 146 GLY A O 1
ATOM 1236 N N . SER A 1 147 ? 5.084 -5.878 2.839 1.00 39.50 147 SER A N 1
ATOM 1237 C CA . SER A 1 147 ? 4.182 -6.655 3.704 1.00 39.50 147 SER A CA 1
ATOM 1238 C C . SER A 1 147 ? 3.165 -5.793 4.484 1.00 39.50 147 SER A C 1
ATOM 1240 O O . SER A 1 147 ? 2.939 -6.007 5.670 1.00 39.50 147 SER A O 1
ATOM 1242 N N . GLY A 1 148 ? 2.610 -4.747 3.867 1.00 40.72 148 GLY A N 1
ATOM 1243 C CA . GLY A 1 148 ? 1.740 -3.753 4.505 1.00 40.72 148 GLY A CA 1
ATOM 1244 C C . GLY A 1 148 ? 0.258 -3.859 4.144 1.00 40.72 148 GLY A C 1
ATOM 1245 O O . GLY A 1 148 ? -0.507 -2.983 4.527 1.00 40.72 148 GLY A O 1
ATOM 1246 N N . LEU A 1 149 ? -0.150 -4.886 3.396 1.00 38.62 149 LEU A N 1
ATOM 1247 C CA . LEU A 1 149 ? -1.536 -5.074 2.947 1.00 38.62 149 LEU A CA 1
ATOM 1248 C C . LEU A 1 149 ? -2.019 -6.526 3.094 1.00 38.62 149 LEU A C 1
ATOM 1250 O O . LEU A 1 149 ? -2.981 -6.919 2.443 1.00 38.62 149 LEU A O 1
ATOM 1254 N N . GLU A 1 150 ? -1.368 -7.323 3.949 1.00 34.28 150 GLU A N 1
ATOM 1255 C CA . GLU A 1 150 ? -1.920 -8.623 4.371 1.00 34.28 150 GLU A CA 1
ATOM 1256 C C . GLU A 1 150 ? -2.938 -8.503 5.504 1.00 34.28 150 GLU A C 1
ATOM 1258 O O . GLU A 1 150 ? -3.766 -9.396 5.664 1.00 34.28 150 GLU A O 1
ATOM 1263 N N . ASP A 1 151 ? -2.995 -7.369 6.205 1.00 34.00 151 ASP A N 1
ATOM 1264 C CA . ASP A 1 151 ? -4.133 -7.080 7.071 1.00 34.00 151 ASP A CA 1
ATOM 1265 C C . ASP A 1 151 ? -5.275 -6.513 6.224 1.00 34.00 151 ASP A C 1
ATOM 1267 O O . ASP A 1 151 ? -5.668 -5.350 6.316 1.00 34.00 151 ASP A O 1
ATOM 1271 N N . GLY A 1 152 ? -5.839 -7.399 5.401 1.00 34.94 152 GLY A N 1
ATOM 1272 C CA . GLY A 1 152 ? -7.180 -7.314 4.833 1.00 34.94 152 GLY A CA 1
ATOM 1273 C C . GLY A 1 152 ? -8.257 -7.367 5.919 1.00 34.94 152 GLY A C 1
ATOM 1274 O O . GLY A 1 152 ? -9.212 -8.127 5.815 1.00 34.94 152 GLY A O 1
ATOM 1275 N N . THR A 1 153 ? -8.122 -6.531 6.947 1.00 33.62 153 THR A N 1
ATOM 1276 C CA . THR A 1 153 ? -9.219 -6.155 7.833 1.00 33.62 153 THR A CA 1
ATOM 1277 C C . THR A 1 153 ? -9.795 -4.844 7.303 1.00 33.62 153 THR A C 1
ATOM 1279 O O . THR A 1 153 ? -9.750 -3.802 7.945 1.00 33.62 153 THR A O 1
ATOM 1282 N N . LEU A 1 154 ? -10.322 -4.889 6.076 1.00 33.19 154 LEU A N 1
ATOM 1283 C CA . LEU A 1 154 ? -11.487 -4.075 5.740 1.00 33.19 154 LEU A CA 1
ATOM 1284 C C . LEU A 1 154 ? -12.685 -4.842 6.288 1.00 33.19 154 LEU A C 1
ATOM 1286 O O . LEU A 1 154 ? -13.381 -5.548 5.559 1.00 33.19 154 LEU A O 1
ATOM 1290 N N . GLN A 1 155 ? -12.846 -4.757 7.601 1.00 33.22 155 GLN A N 1
ATOM 1291 C CA . GLN A 1 155 ? -14.008 -5.250 8.308 1.00 33.22 155 GLN A CA 1
ATOM 1292 C C . GLN A 1 155 ? -14.680 -4.064 8.980 1.00 33.22 155 GLN A C 1
ATOM 1294 O O . GLN A 1 155 ? -13.952 -3.250 9.588 1.00 33.22 155 GLN A O 1
#

InterPro domains:
  IPR001849 Pleckstrin homology domain [PF16457] (68-128)
  IPR011993 PH-like domain superfamily [G3DSA:2.30.29.30] (79-129)

Radius of gyration: 21.63 Å; chains: 1; bounding box: 58×24×53 Å

Organism: Strigops habroptila (NCBI:txid2489341)

Secondary structure (DSSP, 8-state):
-HHHHHHHHHHHHT--SSHHHHHHHHHHS-HHHHHHHHHHHHHHHHHTTSHHHHHHHHHHHHHHHHHHHHHHHHHHHH-EEEE-TT--SS---EEEEEE-TTSS-EEEEEESS--SSPPPTTS--EEES-TTTSTHHHHHHHHHH-S-S------

Sequence (155 aa):
MQVVKEQIMRALTTKPSSLDQFKSKLQNLSYTEILKIRQSERMNQEDFQSRPILELKEKIQPEILELIKQQRLNRLVEGTCFRKLNSRRRQDKFWYCRLSPNHKVLHYGDLEESPQGEVPHDSLQDKCNDWRRNPWQAEVFFDIMGSGLEDGTLQ

pLDDT: mean 73.87, std 16.18, range [33.19, 91.69]

=== Feature glossary ===
Key to the feature types in this record:

— What the protein is —

Primary structure: the covalent order of the twenty standard amino acids along the backbone. Two proteins with the same sequence will (almost always) fold to the same structure; two with 30% identity often share a fold but not the details.

Database cross-references. InterPro integrates a dozen domain/family signature databases into unified entries with residue-range hits. GO terms attach function/process/location labels with evidence codes. CATH codes position the fold in a four-level structural taxonomy. Organism is the NCBI-taxonomy species name.

— Where its atoms are —

The mmCIF block holds the 3D Cartesian coordinates of each backbone atom (N, Cα, C, O) in ångströms. mmCIF is the PDB's canonical archive format — a tagged-loop text representation of the atomic model.

Six rendered views show the 3D structure from the faces of a cube — i.e. along ±x, ±y, ±z. Rendering representation is drawn randomly per protein from cartoon (secondary-structure ribbons), sticks (backbone bonds), or molecular surface; coloring is either N→C rainbow (blue at the N-terminus through red at the C-terminus) or one color per chain.

— Local backbone conformation —

DSSP 8-state secondary structure assigns each residue one of H (α-helix), G (3₁₀-helix), I (π-helix), E (extended β-strand), B (isolated β-bridge), T (hydrogen-bonded turn), S (bend), or '-' (coil). The assignment is computed from backbone hydrogen-bond geometry via the Kabsch–Sander algorithm.

P-SEA three-state annotation labels each residue as helix, strand, or coil based purely on the geometry of the Cα trace. It serves as a fallback when the full backbone (and thus DSSP) is unavailable.

The φ/ψ torsion pair specifies the backbone conformation at each residue. φ rotates about the N–Cα bond, ψ about the Cα–C bond. Steric clashes forbid most of the (φ, ψ) plane — the allowed regions (α-helix basin, β-sheet basin, left-handed helix) are the Ramachandran-allowed regions.

— Global shape and packing —

The geometric summary reports three shape descriptors. Rg (radius of gyration) measures how spread out the Cα atoms are about their centre of mass; compact globular proteins have small Rg, elongated or unfolded ones large. Cα contacts (<8 Å, |i−j|>4) count long-range residue pairs in spatial proximity — high for tightly packed folds, near zero for rods or random coil. The bounding-box extents give the protein's footprint along x, y, z in Å.

Accessible surface area quantifies burial. A residue with SASA near zero is packed into the hydrophobic core; one with SASA >100 Å² sits on the surface. Computed here via the Shrake–Rupley numerical algorithm with a 1.4 Å probe.

Plot images: a contact map (which residues are close in 3D, as an N×N binary image), a Ramachandran scatter (backbone torsion angles, revealing secondary-structure composition at a glance), and — for AlphaFold structures — a PAE heatmap (pairwise prediction confidence).

— Structural neighborhood —

The Foldseek 3Di string encodes local tertiary geometry as a 20-letter alphabet — one character per residue — derived from the relative positions of nearby Cα atoms. Unlike the amino-acid sequence, 3Di is a direct function of the 3D structure, so two proteins with the same fold have similar 3Di strings even at low sequence identity.

Nearest PDB neighbors are the top structural matches found by Foldseek when searching this structure against the entire Protein Data Bank. Each hit reports a TM-score (0 to 1; >0.5 almost always implies the same fold) and an E-value. These are *structural* homologs — they may share no detectable sequence similarity.

— Confidence and disorder —

For AlphaFold models, the B-factor field carries pLDDT — the model's own estimate of local accuracy on a 0–100 scale. Regions with pLDDT<50 should be treated as essentially unmodeled; they often correspond to intrinsically disordered segments.

B-factor (Debye–Waller factor) reflects atomic displacement in the crystal lattice. It is an experimental observable (units Å²), not a prediction; low values mean the atom is pinned down, high values mean it moves or is heterogeneous across the crystal.

Predicted aligned error is AlphaFold's pairwise confidence. Unlike pLDDT (per-residue), PAE is per-residue-pair and captures whether two parts of the structure are correctly placed relative to each other. Units are ångströms of expected positional error.